Protein AF-A0A6G3RIZ7-F1 (afdb_monomer_lite)

Radius of gyration: 13.92 Å; chains: 1; bounding box: 26×35×35 Å

Se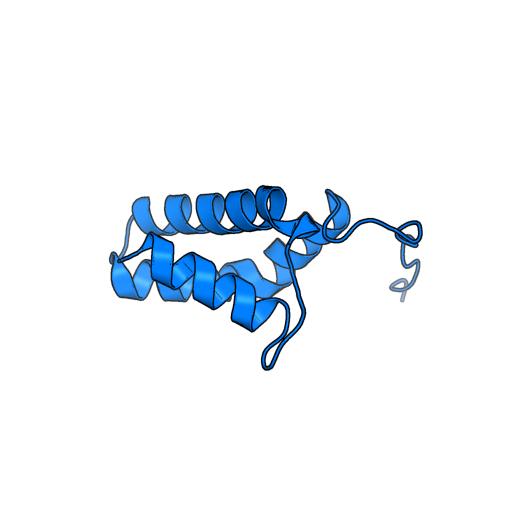quence (83 aa):
MLMADMSSPAPGHPLGDAQLAAAYRRWGRLVHQIARRALGDGPDAEDVTQQVFLAAWRGRHGYRPGAGGLAGWLVGITRHKVA

pLDDT: mean 85.36, std 19.03, range [32.44, 98.5]

Secondary structure (DSSP, 8-state):
----------TT-SS-HHHHHHHHHHHHHHHHHHHHHHH-SSHHHHHHHHHHHHHHHHHGGG----TTHHHHHHHHHHHHH--

Structure (mmCIF, N/CA/C/O backbone):
data_AF-A0A6G3RIZ7-F1
#
_entry.id   AF-A0A6G3RIZ7-F1
#
loop_
_atom_site.group_PDB
_atom_site.id
_atom_site.type_symbol
_atom_site.label_atom_id
_atom_site.label_alt_id
_atom_site.label_comp_id
_atom_site.label_asym_id
_atom_site.label_entity_id
_atom_site.label_seq_id
_atom_site.pdbx_PDB_ins_code
_atom_site.Cartn_x
_atom_site.Cartn_y
_atom_site.Cartn_z
_atom_site.occupancy
_atom_site.B_iso_or_equiv
_atom_site.auth_seq_id
_atom_site.auth_comp_id
_atom_site.auth_asym_id
_atom_site.auth_atom_id
_atom_site.pdbx_PDB_model_num
ATOM 1 N N . MET A 1 1 ? 9.842 21.775 -20.107 1.00 36.81 1 MET A N 1
ATOM 2 C CA . MET A 1 1 ? 9.128 20.655 -20.756 1.00 36.81 1 MET A CA 1
ATOM 3 C C . MET A 1 1 ? 10.102 19.492 -20.874 1.00 36.81 1 MET A C 1
ATOM 5 O O . MET A 1 1 ? 10.783 19.363 -21.875 1.00 36.81 1 MET A O 1
ATOM 9 N N . LEU A 1 2 ? 10.267 18.737 -19.787 1.00 42.19 2 LEU A N 1
ATOM 10 C CA . LEU A 1 2 ? 11.209 17.618 -19.686 1.00 42.19 2 LEU A CA 1
ATOM 11 C C . LEU A 1 2 ? 10.546 16.587 -18.763 1.00 42.19 2 LEU A C 1
ATOM 13 O O . LEU A 1 2 ? 10.645 16.670 -17.546 1.00 42.19 2 LEU A O 1
ATOM 17 N N . MET A 1 3 ? 9.719 15.731 -19.362 1.00 32.44 3 MET A N 1
ATOM 18 C CA . MET A 1 3 ? 8.938 14.666 -18.719 1.00 32.44 3 MET A CA 1
ATOM 19 C C . MET A 1 3 ? 8.807 13.512 -19.721 1.00 32.44 3 MET A C 1
ATOM 21 O O . MET A 1 3 ? 7.721 13.276 -20.235 1.00 32.44 3 MET A O 1
ATOM 25 N N . ALA A 1 4 ? 9.920 12.865 -20.077 1.00 43.78 4 ALA A N 1
ATOM 26 C CA . ALA A 1 4 ? 9.940 11.540 -20.708 1.00 43.78 4 ALA A CA 1
ATOM 27 C C . ALA A 1 4 ? 11.392 11.075 -20.912 1.00 43.78 4 ALA A C 1
ATOM 29 O O . ALA A 1 4 ? 11.877 11.030 -22.034 1.00 43.78 4 ALA A O 1
ATOM 30 N N . ASP A 1 5 ? 12.085 10.716 -19.833 1.00 38.97 5 ASP A N 1
ATOM 31 C CA . ASP A 1 5 ? 13.004 9.580 -19.928 1.00 38.97 5 ASP A CA 1
ATOM 32 C C . ASP A 1 5 ? 12.488 8.526 -18.954 1.00 38.97 5 ASP A C 1
ATOM 34 O O . ASP A 1 5 ? 12.680 8.571 -17.737 1.00 38.97 5 ASP A O 1
ATOM 38 N N . MET A 1 6 ? 11.647 7.663 -19.513 1.00 42.78 6 MET A N 1
ATOM 39 C CA . MET A 1 6 ? 11.148 6.465 -18.869 1.00 42.78 6 MET A CA 1
ATOM 40 C C . MET A 1 6 ? 12.351 5.549 -18.686 1.00 42.78 6 MET A C 1
ATOM 42 O O . MET A 1 6 ? 12.685 4.797 -19.597 1.00 42.78 6 MET A O 1
ATOM 46 N N . SER A 1 7 ? 12.993 5.628 -17.516 1.00 46.09 7 SER A N 1
ATOM 47 C CA . SER A 1 7 ? 13.923 4.609 -17.034 1.00 46.09 7 SER A CA 1
ATOM 48 C C . SER A 1 7 ? 13.278 3.246 -17.278 1.00 46.09 7 SER A C 1
ATOM 50 O O . SER A 1 7 ? 12.293 2.882 -16.632 1.00 46.09 7 SER A O 1
ATOM 52 N N . SER A 1 8 ? 13.754 2.573 -18.321 1.00 44.81 8 SER A N 1
ATOM 53 C CA . SER A 1 8 ? 13.181 1.334 -18.819 1.00 44.81 8 SER A CA 1
ATOM 54 C C . SER A 1 8 ? 13.399 0.269 -17.748 1.00 44.81 8 SER A C 1
ATOM 56 O O . SER A 1 8 ? 14.554 -0.065 -17.466 1.00 44.81 8 SER A O 1
ATOM 58 N N . PRO A 1 9 ? 12.347 -0.255 -17.090 1.00 51.41 9 PRO A N 1
ATOM 59 C CA . PRO A 1 9 ? 12.537 -1.388 -16.209 1.00 51.41 9 PRO A CA 1
ATOM 60 C C . PRO A 1 9 ? 12.933 -2.567 -17.094 1.00 51.41 9 PRO A C 1
ATOM 62 O O . PRO A 1 9 ? 12.177 -2.948 -17.989 1.00 51.41 9 PRO A O 1
ATOM 65 N N . ALA A 1 10 ? 14.123 -3.125 -16.861 1.00 50.31 10 ALA A N 1
ATOM 66 C CA . ALA A 1 10 ? 14.577 -4.324 -17.551 1.00 50.31 10 ALA A CA 1
ATOM 67 C C . ALA A 1 10 ? 13.442 -5.372 -17.589 1.00 50.31 10 ALA A C 1
ATOM 69 O O . ALA A 1 10 ? 12.761 -5.567 -16.570 1.00 50.31 10 ALA A O 1
ATOM 70 N N . PRO A 1 11 ? 13.192 -6.020 -18.740 1.00 44.06 11 PRO A N 1
ATOM 71 C CA . PRO A 1 11 ? 12.112 -6.988 -18.864 1.00 44.06 11 PRO A CA 1
ATOM 72 C C . PRO A 1 11 ? 12.340 -8.135 -17.869 1.00 44.06 11 PRO A C 1
ATOM 74 O O . PRO A 1 11 ? 13.286 -8.902 -18.021 1.00 44.06 11 PRO A O 1
ATOM 77 N N . GLY A 1 12 ? 11.486 -8.241 -16.837 1.00 50.34 12 GLY A N 1
ATOM 78 C CA . GLY A 1 12 ? 11.433 -9.441 -15.990 1.00 50.34 12 GLY A CA 1
ATOM 79 C C . GLY A 1 12 ? 11.162 -9.323 -14.481 1.00 50.34 12 GLY A C 1
ATOM 80 O O . GLY A 1 12 ? 11.225 -10.362 -13.829 1.00 50.34 12 GLY A O 1
ATOM 81 N N . HIS A 1 13 ? 10.844 -8.162 -13.879 1.00 53.28 13 HIS A N 1
ATOM 82 C CA . HIS A 1 13 ? 10.540 -8.113 -12.429 1.00 53.28 13 HIS A CA 1
ATOM 83 C C . HIS A 1 13 ? 9.151 -7.527 -12.083 1.00 53.28 13 HIS A C 1
ATOM 85 O O . HIS A 1 13 ? 8.875 -6.386 -12.454 1.00 53.28 13 HIS A O 1
ATOM 91 N N . PRO A 1 14 ? 8.268 -8.260 -11.361 1.00 62.31 14 PRO A N 1
ATOM 92 C CA . PRO A 1 14 ? 6.867 -7.857 -11.165 1.00 62.31 14 PRO A CA 1
ATOM 93 C C . PRO A 1 14 ? 6.660 -6.631 -10.259 1.00 62.31 14 PRO A C 1
ATOM 95 O O . PRO A 1 14 ? 5.694 -5.904 -10.455 1.00 62.31 14 PRO A O 1
ATOM 98 N N . LEU A 1 15 ? 7.575 -6.347 -9.329 1.00 65.81 15 LEU A N 1
ATOM 99 C CA . LEU A 1 15 ? 7.723 -5.060 -8.637 1.00 65.81 15 LEU A CA 1
ATOM 100 C C . LEU A 1 15 ? 9.198 -4.973 -8.215 1.00 65.81 15 LEU A C 1
ATOM 102 O O . LEU A 1 15 ? 9.574 -5.699 -7.311 1.00 65.81 15 LEU A O 1
ATOM 106 N N . GLY A 1 16 ? 10.046 -4.189 -8.881 1.00 76.56 16 GLY A N 1
ATOM 107 C CA . GLY A 1 16 ? 11.366 -3.781 -8.361 1.00 76.56 16 GLY A CA 1
ATOM 108 C C . GLY A 1 16 ? 11.267 -2.508 -7.531 1.00 76.56 16 GLY A C 1
ATOM 109 O O . GLY A 1 16 ? 10.178 -1.948 -7.430 1.00 76.56 16 GLY A O 1
ATOM 110 N N . ASP A 1 17 ? 12.356 -2.062 -6.904 1.00 81.56 17 ASP A N 1
ATOM 111 C CA . ASP A 1 17 ? 12.334 -0.913 -5.980 1.00 81.56 17 ASP A CA 1
ATOM 112 C C . ASP A 1 17 ? 11.690 0.325 -6.627 1.00 81.56 17 ASP A C 1
ATOM 114 O O . ASP A 1 17 ? 10.839 0.993 -6.035 1.00 81.56 17 ASP A O 1
ATOM 118 N N . ALA A 1 18 ? 12.007 0.576 -7.902 1.00 88.00 18 ALA A N 1
ATOM 119 C CA . ALA A 1 18 ? 11.417 1.656 -8.688 1.00 88.00 18 ALA A CA 1
ATOM 120 C C . ALA A 1 18 ? 9.910 1.458 -8.944 1.00 88.00 18 ALA A C 1
ATOM 122 O O . ALA A 1 18 ? 9.130 2.407 -8.811 1.00 88.00 18 ALA A O 1
ATOM 123 N N . GLN A 1 19 ? 9.476 0.238 -9.280 1.00 88.25 19 GLN A N 1
ATOM 124 C CA . GLN A 1 19 ? 8.062 -0.088 -9.485 1.00 88.25 19 GLN A CA 1
ATOM 125 C C . GLN A 1 19 ? 7.273 -0.035 -8.173 1.00 88.25 19 GLN A C 1
ATOM 127 O O . GLN A 1 19 ? 6.135 0.430 -8.174 1.00 88.25 19 GLN A O 1
ATOM 132 N N . LEU A 1 20 ? 7.867 -0.455 -7.053 1.00 89.50 20 LEU A N 1
ATOM 133 C CA . LEU A 1 20 ? 7.265 -0.358 -5.727 1.00 89.50 20 LEU A CA 1
ATOM 134 C C . LEU A 1 20 ? 7.097 1.109 -5.322 1.00 89.50 20 LEU A C 1
ATOM 136 O O . LEU A 1 20 ? 6.015 1.505 -4.897 1.00 89.50 20 LEU A O 1
ATOM 140 N N . ALA A 1 21 ? 8.120 1.940 -5.536 1.00 92.44 21 ALA A N 1
ATOM 141 C CA . ALA A 1 21 ? 8.034 3.375 -5.294 1.00 92.44 21 ALA A CA 1
ATOM 142 C C . ALA A 1 21 ? 6.975 4.047 -6.188 1.00 92.44 21 ALA A C 1
ATOM 144 O O . ALA A 1 21 ? 6.211 4.894 -5.723 1.00 92.44 21 ALA A O 1
ATOM 145 N N . ALA A 1 22 ? 6.882 3.659 -7.464 1.00 93.56 22 ALA A N 1
ATOM 146 C CA . ALA A 1 22 ? 5.832 4.136 -8.364 1.00 93.56 22 ALA A CA 1
ATOM 147 C C . ALA A 1 22 ? 4.436 3.701 -7.895 1.00 93.56 22 ALA A C 1
ATOM 149 O O . ALA A 1 22 ? 3.507 4.512 -7.895 1.00 93.56 22 ALA A O 1
ATOM 150 N N . ALA A 1 23 ? 4.300 2.457 -7.433 1.00 94.38 23 ALA A N 1
ATOM 151 C CA . ALA A 1 23 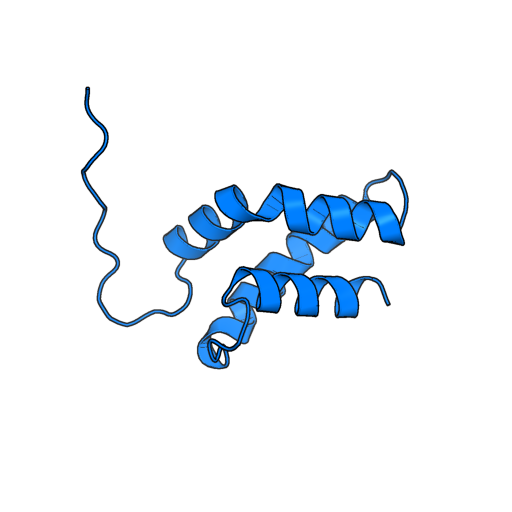? 3.058 1.944 -6.881 1.00 94.38 23 ALA A CA 1
ATOM 152 C C . ALA A 1 23 ? 2.649 2.695 -5.608 1.00 94.38 23 ALA A C 1
ATOM 154 O O . ALA A 1 23 ? 1.493 3.099 -5.482 1.00 94.38 23 ALA A O 1
ATOM 155 N N . TYR A 1 24 ? 3.595 2.962 -4.707 1.00 96.00 24 TYR A N 1
ATOM 156 C CA . TYR A 1 24 ? 3.353 3.748 -3.502 1.00 96.00 24 TYR A CA 1
ATOM 157 C C . TYR A 1 24 ? 2.892 5.169 -3.838 1.00 96.00 24 TYR A C 1
ATOM 159 O O . TYR A 1 24 ? 1.864 5.621 -3.339 1.00 96.00 24 TYR A O 1
ATOM 167 N N . ARG A 1 25 ? 3.575 5.861 -4.762 1.00 97.00 25 ARG A N 1
ATOM 168 C CA . ARG A 1 25 ? 3.157 7.203 -5.208 1.00 97.00 25 ARG A CA 1
ATOM 169 C C . ARG A 1 25 ? 1.753 7.209 -5.813 1.00 97.00 25 ARG A C 1
ATOM 171 O O . ARG A 1 25 ? 0.997 8.151 -5.593 1.00 97.00 25 ARG A O 1
ATOM 178 N N . ARG A 1 26 ? 1.399 6.174 -6.581 1.00 97.44 26 ARG A N 1
ATOM 179 C CA . ARG A 1 26 ? 0.112 6.092 -7.285 1.00 97.44 26 ARG A CA 1
ATOM 180 C C . ARG A 1 26 ? -1.046 5.687 -6.371 1.00 97.44 26 ARG A C 1
ATOM 182 O O . ARG A 1 26 ? -2.125 6.260 -6.491 1.00 97.44 26 ARG A O 1
ATOM 189 N N . TRP A 1 27 ? -0.843 4.709 -5.488 1.00 98.06 27 TRP A N 1
ATOM 190 C CA . TRP A 1 27 ? -1.917 4.058 -4.724 1.00 98.06 27 TRP A CA 1
ATOM 191 C C . TRP A 1 27 ? -1.786 4.187 -3.205 1.00 98.06 27 TRP A C 1
ATOM 193 O O . TRP A 1 27 ? -2.712 3.798 -2.497 1.00 98.06 27 TRP A O 1
ATOM 203 N N . GLY A 1 28 ? -0.707 4.776 -2.684 1.00 97.75 28 GLY A N 1
ATOM 204 C CA . GLY A 1 28 ? -0.494 4.946 -1.243 1.00 97.75 28 GLY A CA 1
ATOM 205 C C . GLY A 1 28 ? -1.648 5.673 -0.557 1.00 97.75 28 GLY A C 1
ATOM 206 O O . GLY A 1 28 ? -2.155 5.202 0.455 1.00 97.75 28 GLY A O 1
ATOM 207 N N . ARG A 1 29 ? -2.165 6.750 -1.171 1.00 98.12 29 ARG A N 1
ATOM 208 C CA . ARG A 1 29 ? -3.337 7.480 -0.647 1.00 98.12 29 ARG A CA 1
ATOM 209 C C . ARG A 1 29 ? -4.601 6.618 -0.586 1.00 98.12 29 ARG A C 1
ATOM 211 O O . ARG A 1 29 ? -5.348 6.726 0.377 1.00 98.12 29 ARG A O 1
ATOM 218 N N . LEU A 1 30 ? -4.833 5.768 -1.589 1.00 98.19 30 LEU A N 1
ATOM 219 C CA . LEU A 1 30 ? -5.988 4.865 -1.623 1.00 98.19 30 LEU A CA 1
ATOM 220 C C . LEU A 1 30 ? -5.900 3.827 -0.499 1.00 98.19 30 LEU A C 1
ATOM 222 O O . LEU A 1 30 ? -6.853 3.650 0.253 1.00 98.19 30 LEU A O 1
ATOM 226 N N . VAL A 1 31 ? -4.746 3.166 -0.376 1.00 98.50 31 VAL A N 1
ATOM 227 C CA . VAL A 1 31 ? -4.489 2.172 0.675 1.00 98.50 31 VAL A CA 1
ATOM 228 C C . VAL A 1 31 ? -4.665 2.800 2.056 1.00 98.50 31 VAL A C 1
ATOM 230 O O . VAL A 1 31 ? -5.402 2.262 2.880 1.00 98.50 31 VAL A O 1
ATOM 233 N N . HIS A 1 32 ? -4.067 3.970 2.272 1.00 98.44 32 HIS A N 1
ATOM 234 C CA . HIS A 1 32 ? -4.144 4.684 3.539 1.00 98.44 32 HIS A CA 1
ATOM 235 C C . HIS A 1 32 ? -5.570 5.118 3.891 1.00 98.44 32 HIS A C 1
ATOM 237 O O . HIS A 1 32 ? -5.984 4.982 5.036 1.00 98.44 32 HIS A O 1
ATOM 243 N N . GLN A 1 33 ? -6.367 5.578 2.920 1.00 98.25 33 GLN A N 1
ATOM 244 C CA . GLN A 1 33 ? -7.775 5.911 3.164 1.00 98.25 33 GLN A CA 1
ATOM 245 C C . GLN A 1 33 ? -8.611 4.693 3.567 1.00 98.25 33 GLN A C 1
ATOM 247 O O . GLN A 1 33 ? -9.480 4.810 4.429 1.00 98.25 33 GLN A O 1
ATOM 252 N N . ILE A 1 34 ? -8.355 3.527 2.969 1.00 98.38 34 ILE A N 1
ATOM 253 C CA . ILE A 1 34 ? -9.034 2.283 3.354 1.00 98.38 34 ILE A CA 1
ATOM 254 C C . ILE A 1 34 ? -8.630 1.885 4.777 1.00 98.38 34 ILE A C 1
ATOM 256 O O . ILE A 1 34 ? -9.506 1.576 5.580 1.00 98.38 34 ILE A O 1
ATOM 260 N N . ALA A 1 35 ? -7.334 1.948 5.101 1.00 98.25 35 ALA A N 1
ATOM 261 C CA . ALA A 1 35 ? -6.830 1.637 6.435 1.00 98.25 35 ALA A CA 1
ATOM 262 C C . ALA A 1 35 ? -7.400 2.582 7.503 1.00 98.25 35 ALA A C 1
ATOM 264 O O . ALA A 1 35 ? -7.959 2.119 8.491 1.00 98.25 35 ALA A O 1
ATOM 265 N N . ARG A 1 36 ? -7.373 3.899 7.256 1.00 98.31 36 ARG A N 1
ATOM 266 C CA . ARG A 1 36 ? -7.970 4.910 8.144 1.00 98.31 36 ARG A CA 1
ATOM 267 C C . ARG A 1 36 ? -9.460 4.699 8.363 1.00 98.31 36 ARG A C 1
ATOM 269 O O . ARG A 1 36 ? -9.952 4.880 9.467 1.00 98.31 36 ARG A O 1
ATOM 276 N N . ARG A 1 37 ? -10.201 4.298 7.328 1.00 98.00 37 ARG A N 1
ATOM 277 C CA . ARG A 1 37 ? -11.638 4.031 7.469 1.00 98.00 37 ARG A CA 1
ATOM 278 C C . ARG A 1 37 ? -11.927 2.818 8.357 1.00 98.00 37 ARG A C 1
ATOM 280 O O . ARG A 1 37 ? -12.993 2.776 8.960 1.00 98.00 37 ARG A O 1
ATOM 287 N N . ALA A 1 38 ? -11.021 1.844 8.403 1.00 97.88 38 ALA A N 1
ATOM 288 C CA . ALA A 1 38 ? -11.181 0.639 9.209 1.00 97.88 38 ALA A CA 1
ATOM 289 C C . ALA A 1 38 ? -10.663 0.806 10.647 1.00 97.88 38 ALA A C 1
ATOM 291 O O . ALA A 1 38 ? -11.288 0.301 11.571 1.00 97.88 38 ALA A O 1
ATOM 292 N N . LEU A 1 39 ? -9.551 1.523 10.831 1.00 97.06 39 LEU A N 1
ATOM 293 C CA . LEU A 1 39 ? -8.829 1.611 12.108 1.00 97.06 39 LEU A CA 1
ATOM 294 C C . LEU A 1 39 ? -9.011 2.953 12.833 1.00 97.06 39 LEU A C 1
ATOM 296 O O . LEU A 1 39 ? -8.667 3.070 14.004 1.00 97.06 39 LEU A O 1
ATOM 300 N N . GLY A 1 40 ? -9.564 3.963 12.159 1.00 93.56 40 GLY A N 1
ATOM 301 C CA . GLY A 1 40 ? -9.654 5.329 12.667 1.00 93.56 40 GLY A CA 1
ATOM 302 C C . GLY A 1 40 ? -8.417 6.172 12.351 1.00 93.56 40 GLY A C 1
ATOM 303 O O . GLY A 1 40 ? -7.542 5.793 11.566 1.00 93.56 40 GLY A O 1
ATOM 304 N N . ASP A 1 41 ? -8.377 7.365 12.940 1.00 86.88 41 ASP A N 1
ATOM 305 C CA . ASP A 1 41 ? -7.241 8.275 12.823 1.00 86.88 41 ASP A CA 1
ATOM 306 C C . ASP A 1 41 ? -6.151 7.884 13.825 1.00 86.88 41 ASP A C 1
ATOM 308 O O . ASP A 1 41 ? -6.412 7.767 15.021 1.00 86.88 41 ASP A O 1
ATOM 312 N N . GLY A 1 42 ? -4.924 7.682 13.343 1.00 87.19 42 GLY A N 1
ATOM 313 C CA . GLY A 1 42 ? -3.808 7.280 14.193 1.00 87.19 42 GLY A CA 1
ATOM 314 C C . GLY A 1 42 ? -2.678 6.578 13.435 1.00 87.19 42 GLY A C 1
ATOM 315 O O . GLY A 1 42 ? -2.777 6.376 12.218 1.00 87.19 42 GLY A O 1
ATOM 316 N N . PRO A 1 43 ? -1.605 6.194 14.151 1.00 95.06 43 PRO A N 1
ATOM 317 C CA . PRO A 1 43 ? -0.416 5.577 13.561 1.00 95.06 43 PRO A CA 1
ATOM 318 C C . PRO A 1 43 ? -0.701 4.211 12.922 1.00 95.06 43 PRO A C 1
ATOM 320 O O . PRO A 1 43 ? -0.040 3.837 11.955 1.00 95.06 43 PRO A O 1
ATOM 323 N N . ASP A 1 44 ? -1.724 3.494 13.389 1.00 96.25 44 ASP A N 1
ATOM 324 C CA . ASP A 1 44 ? -2.050 2.146 12.910 1.00 96.25 44 ASP A CA 1
ATOM 325 C C . ASP A 1 44 ? -2.395 2.125 11.413 1.00 96.25 44 ASP A C 1
ATOM 327 O O . ASP A 1 44 ? -2.024 1.204 10.683 1.00 96.25 44 ASP A O 1
ATOM 331 N N . ALA A 1 45 ? -3.053 3.173 10.907 1.00 96.88 45 ALA A N 1
ATOM 332 C CA . ALA A 1 45 ? -3.377 3.269 9.487 1.00 96.88 45 ALA A CA 1
ATOM 333 C C . ALA A 1 45 ? -2.142 3.539 8.611 1.00 96.88 45 ALA A C 1
ATOM 33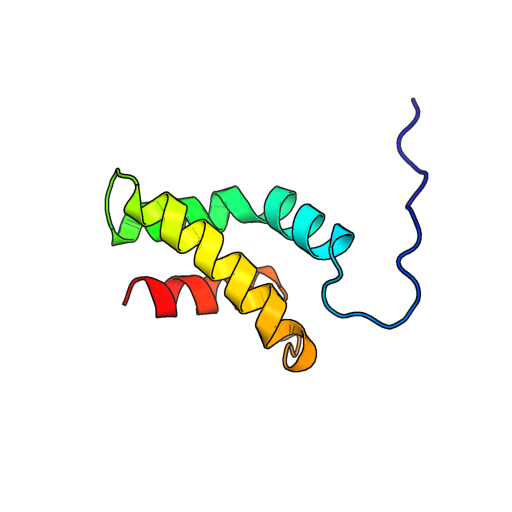5 O O . ALA A 1 45 ? -2.089 3.118 7.448 1.00 96.88 45 ALA A O 1
ATOM 336 N N . GLU A 1 46 ? -1.150 4.254 9.139 1.00 95.56 46 GLU A N 1
ATOM 337 C CA . GLU A 1 46 ? 0.136 4.458 8.472 1.00 95.56 46 GLU A CA 1
ATOM 338 C C . GLU A 1 46 ? 0.945 3.162 8.465 1.00 95.56 46 GLU A C 1
ATOM 340 O O . GLU A 1 46 ? 1.433 2.767 7.402 1.00 95.56 46 GLU A O 1
ATOM 345 N N . ASP A 1 47 ? 0.997 2.448 9.594 1.00 97.62 47 ASP A N 1
ATOM 346 C CA . ASP A 1 47 ? 1.677 1.156 9.694 1.00 97.62 47 ASP A CA 1
ATOM 347 C C . ASP A 1 47 ? 1.067 0.127 8.735 1.00 97.62 47 ASP A C 1
ATOM 349 O O . ASP A 1 47 ? 1.772 -0.443 7.900 1.00 97.62 47 ASP A O 1
ATOM 353 N N . VAL A 1 48 ? -0.262 -0.031 8.730 1.00 97.94 48 VAL A N 1
ATOM 354 C CA . VAL A 1 48 ? -0.938 -0.918 7.772 1.00 97.94 48 VAL A CA 1
ATOM 355 C C . VAL A 1 48 ? -0.637 -0.524 6.329 1.00 97.94 48 VAL A C 1
ATOM 357 O O . VAL A 1 48 ? -0.424 -1.400 5.489 1.00 97.94 48 VAL A O 1
ATOM 360 N N . THR A 1 49 ? -0.552 0.773 6.021 1.00 97.50 49 THR A N 1
ATOM 361 C CA . THR A 1 49 ? -0.167 1.218 4.676 1.00 97.50 49 THR A CA 1
ATOM 362 C C . THR A 1 49 ? 1.224 0.705 4.310 1.00 97.50 49 THR A C 1
ATOM 364 O O . THR A 1 49 ? 1.384 0.116 3.240 1.00 97.50 49 THR A O 1
ATOM 367 N N . GLN A 1 50 ? 2.215 0.838 5.196 1.00 96.94 50 GLN A N 1
ATOM 368 C CA . GLN A 1 50 ? 3.556 0.292 4.962 1.00 96.94 50 GLN A CA 1
ATOM 369 C C . GLN A 1 50 ? 3.530 -1.235 4.819 1.00 96.94 50 GLN A C 1
ATOM 371 O O . GLN A 1 50 ? 4.089 -1.787 3.865 1.00 96.94 50 GLN A O 1
ATOM 376 N N . GLN A 1 51 ? 2.818 -1.932 5.708 1.00 98.12 51 GLN A N 1
ATOM 377 C CA . GLN A 1 51 ? 2.692 -3.387 5.669 1.00 98.12 51 GLN A CA 1
ATOM 378 C C . GLN A 1 51 ? 2.063 -3.898 4.368 1.00 98.12 51 GLN A C 1
ATOM 380 O O . GLN A 1 51 ? 2.459 -4.960 3.882 1.00 98.12 51 GLN A O 1
ATOM 385 N N . VAL A 1 52 ? 1.112 -3.166 3.782 1.00 98.38 52 VAL A N 1
ATOM 386 C CA . VAL A 1 52 ? 0.492 -3.518 2.496 1.00 98.38 52 VAL A CA 1
ATOM 387 C C . VAL A 1 52 ? 1.523 -3.499 1.370 1.00 98.38 52 VAL A C 1
ATOM 389 O O . VAL A 1 52 ? 1.608 -4.465 0.611 1.00 98.38 52 VAL A O 1
ATOM 392 N N . PHE A 1 53 ? 2.344 -2.452 1.268 1.00 97.12 53 PHE A N 1
ATOM 393 C CA . PHE A 1 53 ? 3.369 -2.374 0.222 1.00 97.12 53 PHE A CA 1
ATOM 394 C C . PHE A 1 53 ? 4.519 -3.361 0.457 1.00 97.12 53 PHE A C 1
ATOM 396 O O . PHE A 1 53 ? 5.025 -3.938 -0.506 1.00 97.12 53 PHE A O 1
ATOM 403 N N . LEU A 1 54 ? 4.872 -3.656 1.712 1.00 96.56 54 LEU A N 1
ATOM 404 C CA . LEU A 1 54 ? 5.812 -4.734 2.045 1.00 96.56 54 LEU A CA 1
ATOM 405 C C . LEU A 1 54 ? 5.261 -6.119 1.674 1.00 96.56 54 LEU A C 1
ATOM 407 O O . LEU A 1 54 ? 5.994 -6.961 1.152 1.00 96.56 54 LEU A O 1
ATOM 411 N N . ALA A 1 55 ? 3.975 -6.372 1.917 1.00 96.19 55 ALA A N 1
ATOM 412 C CA . ALA A 1 55 ? 3.320 -7.614 1.520 1.00 96.19 55 ALA A CA 1
ATOM 413 C C . ALA A 1 55 ? 3.230 -7.734 -0.008 1.00 96.19 55 ALA A C 1
ATOM 415 O O . ALA A 1 55 ? 3.535 -8.795 -0.552 1.00 96.19 55 ALA A O 1
ATOM 416 N N . ALA A 1 56 ? 2.905 -6.643 -0.704 1.00 95.31 56 ALA A N 1
ATOM 417 C CA . ALA A 1 56 ? 2.916 -6.588 -2.161 1.00 95.31 56 ALA A CA 1
ATOM 418 C C . ALA A 1 56 ? 4.321 -6.853 -2.721 1.00 95.31 56 ALA A C 1
ATOM 420 O O . ALA A 1 56 ? 4.484 -7.657 -3.636 1.00 95.31 56 ALA A O 1
ATOM 421 N N . TRP A 1 57 ? 5.360 -6.260 -2.128 1.00 94.06 57 TRP A N 1
ATOM 422 C CA . TRP A 1 57 ? 6.743 -6.570 -2.473 1.00 94.06 57 TRP A CA 1
ATOM 423 C C . TRP A 1 57 ? 7.032 -8.061 -2.310 1.00 94.06 57 TRP A C 1
ATOM 425 O O . TRP A 1 57 ? 7.452 -8.709 -3.260 1.00 94.06 57 TRP A O 1
ATOM 435 N N . ARG A 1 58 ? 6.768 -8.657 -1.145 1.00 93.81 58 ARG A N 1
ATOM 436 C CA . ARG A 1 58 ? 7.062 -10.082 -0.901 1.00 93.81 58 ARG A CA 1
ATOM 437 C C . ARG A 1 58 ? 6.254 -11.018 -1.808 1.00 93.81 58 ARG A C 1
ATOM 439 O O . ARG A 1 58 ? 6.795 -12.003 -2.297 1.00 93.81 58 ARG A O 1
ATOM 446 N N . GLY A 1 59 ? 4.990 -10.690 -2.069 1.00 92.25 59 GLY A N 1
ATOM 447 C CA . GLY A 1 59 ? 4.053 -11.504 -2.850 1.00 92.25 59 GLY A CA 1
ATOM 448 C C . GLY A 1 59 ? 4.103 -11.300 -4.366 1.00 92.25 59 GLY A C 1
ATOM 4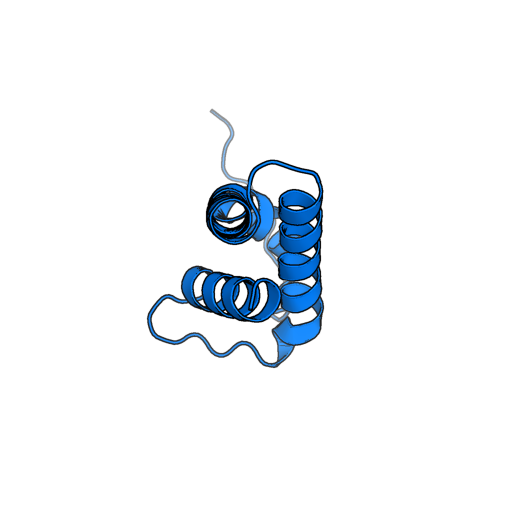49 O O . GLY A 1 59 ? 3.393 -11.992 -5.092 1.00 92.25 59 GLY A O 1
ATOM 450 N N . ARG A 1 60 ? 4.932 -10.379 -4.870 1.00 92.44 60 ARG A N 1
ATOM 451 C CA . ARG A 1 60 ? 4.961 -9.962 -6.284 1.00 92.44 60 ARG A CA 1
ATOM 452 C C . ARG A 1 60 ? 5.119 -11.090 -7.302 1.00 92.44 60 ARG A C 1
ATOM 454 O O . ARG A 1 60 ? 4.567 -10.997 -8.390 1.00 92.44 60 ARG A O 1
ATOM 461 N N . HIS A 1 61 ? 5.830 -12.165 -6.962 1.00 88.81 61 HIS A N 1
ATOM 462 C CA . HIS A 1 61 ? 6.007 -13.317 -7.858 1.00 88.81 61 HIS A CA 1
ATOM 463 C C . HIS A 1 61 ? 4.716 -14.122 -8.072 1.00 88.81 61 HIS A C 1
ATOM 465 O O . HIS A 1 61 ? 4.579 -14.796 -9.088 1.00 88.81 61 HIS A O 1
ATOM 471 N N . GLY A 1 62 ? 3.764 -14.036 -7.139 1.00 87.25 62 GLY A N 1
ATOM 472 C CA . GLY A 1 62 ? 2.448 -14.665 -7.243 1.00 87.25 62 GLY A CA 1
ATOM 473 C C . GLY A 1 62 ? 1.363 -13.742 -7.797 1.00 87.25 62 GLY A C 1
ATOM 474 O O . GLY A 1 62 ? 0.216 -14.171 -7.922 1.00 87.25 62 GLY A O 1
ATOM 475 N N . TYR A 1 63 ? 1.687 -12.483 -8.113 1.00 88.56 63 TYR A N 1
ATOM 476 C CA . TYR A 1 63 ? 0.709 -11.544 -8.647 1.00 88.56 63 TYR A CA 1
ATOM 477 C C . TYR A 1 63 ? 0.219 -12.012 -10.021 1.00 88.56 63 TYR A C 1
ATOM 479 O O . TYR A 1 63 ? 0.986 -12.128 -10.977 1.00 88.56 63 TYR A O 1
ATOM 487 N N . ARG A 1 64 ? -1.089 -12.258 -10.115 1.00 86.31 64 ARG A N 1
ATOM 488 C CA . ARG A 1 64 ? -1.787 -12.552 -11.366 1.00 86.31 64 ARG A CA 1
ATOM 489 C C . ARG A 1 64 ? -2.798 -11.435 -11.620 1.00 86.31 64 ARG A C 1
ATOM 491 O O . ARG A 1 64 ? -3.723 -11.290 -10.819 1.00 86.31 64 ARG A O 1
ATOM 498 N N . PRO A 1 65 ? -2.629 -10.624 -12.678 1.00 79.75 65 PRO A N 1
ATOM 499 C CA . PRO A 1 65 ? -3.550 -9.533 -12.960 1.00 79.75 65 PRO A CA 1
ATOM 500 C C . PRO A 1 65 ? -4.943 -10.090 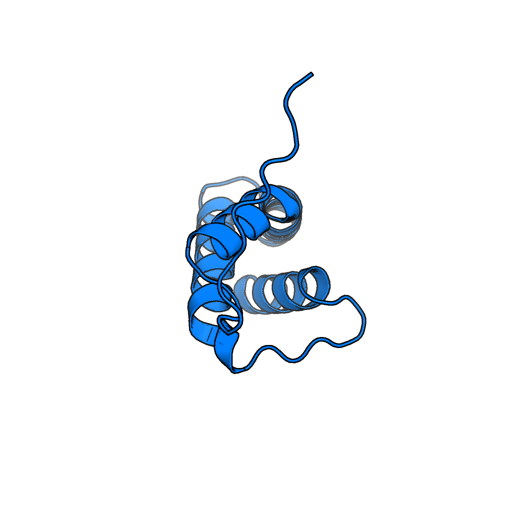-13.283 1.00 79.75 65 PRO A C 1
ATOM 502 O O . PRO A 1 65 ? -5.124 -10.792 -14.273 1.00 79.75 65 PRO A O 1
ATOM 505 N N . GLY A 1 66 ? -5.918 -9.776 -12.430 1.00 81.81 66 GLY A N 1
ATOM 506 C CA . GLY A 1 66 ? -7.344 -10.016 -12.661 1.00 81.81 66 GLY A CA 1
ATOM 507 C C . GLY A 1 66 ? -8.109 -8.708 -12.879 1.00 81.81 66 GLY A C 1
ATOM 508 O O . GLY A 1 66 ? -7.512 -7.648 -13.096 1.00 81.81 66 GLY A O 1
ATOM 509 N N . ALA A 1 67 ? -9.439 -8.756 -12.767 1.00 76.06 67 ALA A N 1
ATOM 510 C CA . ALA A 1 67 ? -10.266 -7.551 -12.780 1.00 76.06 67 ALA A CA 1
ATOM 511 C C . ALA A 1 67 ? -9.828 -6.586 -11.657 1.00 76.06 67 ALA A C 1
ATOM 513 O O . ALA A 1 67 ? -9.793 -6.953 -10.485 1.00 76.06 67 ALA A O 1
ATOM 514 N N . GLY A 1 68 ? -9.451 -5.357 -12.025 1.00 85.44 68 GLY A N 1
ATOM 515 C CA . GLY A 1 68 ? -8.936 -4.337 -11.098 1.00 85.44 68 GLY A CA 1
ATOM 516 C C . GLY A 1 68 ? -7.406 -4.238 -11.003 1.00 85.44 68 GLY A C 1
ATOM 517 O O . GLY A 1 68 ? -6.905 -3.282 -10.405 1.00 85.44 68 GLY A O 1
ATOM 518 N N . GLY A 1 69 ? -6.656 -5.164 -11.616 1.00 92.75 69 GLY A N 1
ATOM 519 C CA . GLY A 1 69 ? -5.194 -5.108 -11.713 1.00 92.75 69 GLY A CA 1
ATOM 520 C C . GLY A 1 69 ? -4.483 -4.902 -10.367 1.00 92.75 69 GLY A C 1
ATOM 521 O O . GLY A 1 69 ? -4.912 -5.403 -9.327 1.00 92.75 69 GLY A O 1
ATOM 522 N N . LEU A 1 70 ? -3.394 -4.127 -10.384 1.00 91.44 70 LEU A N 1
ATOM 523 C CA . LEU A 1 70 ? -2.552 -3.885 -9.207 1.00 91.44 70 LEU A CA 1
ATOM 524 C C . LEU A 1 70 ? -3.318 -3.149 -8.097 1.00 91.44 70 LEU A C 1
ATOM 526 O O . LEU A 1 70 ? -3.152 -3.461 -6.923 1.00 91.44 70 LEU A O 1
ATOM 530 N N . ALA A 1 71 ? -4.213 -2.227 -8.460 1.00 94.19 71 ALA A N 1
ATOM 531 C CA . ALA A 1 71 ? -5.049 -1.522 -7.491 1.00 94.19 71 ALA A CA 1
ATOM 532 C C . ALA A 1 71 ? -5.985 -2.484 -6.743 1.00 94.19 71 ALA A C 1
ATOM 534 O O . ALA A 1 71 ? -6.048 -2.446 -5.518 1.00 94.19 71 ALA A O 1
ATOM 535 N N . GLY A 1 72 ? -6.671 -3.376 -7.466 1.00 95.00 72 GLY A N 1
ATOM 536 C CA . GLY A 1 72 ? -7.545 -4.389 -6.869 1.00 95.00 72 GLY A CA 1
ATOM 537 C C . GLY A 1 72 ? -6.783 -5.350 -5.956 1.00 95.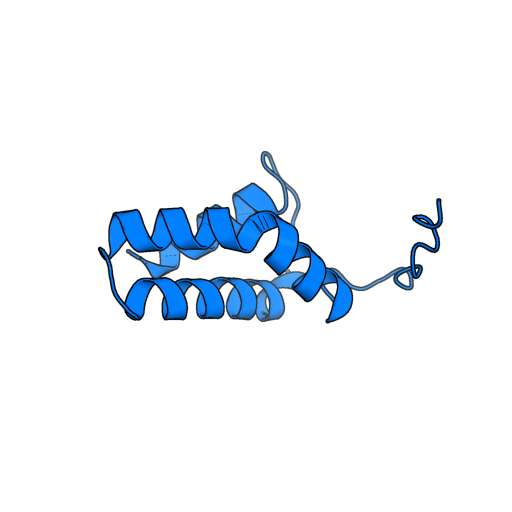00 72 GLY A C 1
ATOM 538 O O . GLY A 1 72 ? -7.251 -5.666 -4.863 1.00 95.00 72 GLY A O 1
ATOM 539 N N . TRP A 1 73 ? -5.575 -5.748 -6.358 1.00 95.88 73 TRP A N 1
ATOM 540 C CA . TRP A 1 73 ? -4.710 -6.588 -5.531 1.00 95.88 73 TRP A CA 1
ATOM 541 C C . TRP A 1 73 ? -4.269 -5.888 -4.239 1.00 95.88 73 TRP A C 1
ATOM 543 O O . TRP A 1 73 ? -4.417 -6.465 -3.163 1.00 95.88 73 TRP A O 1
ATOM 553 N N . LEU A 1 74 ? -3.821 -4.628 -4.315 1.00 96.88 74 LEU A N 1
ATOM 554 C CA . LEU A 1 74 ? -3.472 -3.829 -3.134 1.00 96.88 74 LEU A CA 1
ATOM 555 C C . LEU A 1 74 ? -4.669 -3.662 -2.192 1.00 96.88 74 LEU A C 1
ATOM 557 O O . LEU A 1 74 ? -4.521 -3.868 -0.994 1.00 96.88 74 LEU A O 1
ATOM 561 N N . VAL A 1 75 ? -5.863 -3.373 -2.722 1.00 97.25 75 VAL A N 1
ATOM 562 C CA . VAL A 1 75 ? -7.101 -3.290 -1.926 1.00 97.25 75 VAL A CA 1
ATOM 563 C C . VAL A 1 75 ? -7.396 -4.609 -1.207 1.00 97.25 75 VAL A C 1
ATOM 565 O O . VAL A 1 75 ? -7.800 -4.588 -0.045 1.00 97.25 75 VAL A O 1
ATOM 568 N N . GLY A 1 76 ? -7.184 -5.750 -1.867 1.00 96.69 76 GLY A N 1
ATOM 569 C CA . GLY A 1 76 ? -7.330 -7.071 -1.254 1.00 96.69 76 GLY A CA 1
ATOM 570 C C . GLY A 1 76 ? -6.375 -7.283 -0.078 1.00 96.69 76 GLY A C 1
ATOM 571 O O . GLY A 1 76 ? -6.815 -7.687 0.997 1.00 96.69 76 GLY A O 1
ATOM 572 N N . ILE A 1 77 ? -5.093 -6.940 -0.250 1.00 97.62 77 ILE A N 1
ATOM 573 C CA . ILE A 1 77 ? -4.092 -6.998 0.828 1.00 97.62 77 ILE A CA 1
ATOM 574 C C . ILE A 1 77 ? -4.498 -6.072 1.982 1.00 97.62 77 ILE A C 1
ATOM 576 O O . ILE A 1 77 ? -4.467 -6.500 3.134 1.00 97.62 77 ILE A O 1
ATOM 580 N N . THR A 1 78 ? -4.927 -4.836 1.697 1.00 98.44 78 THR A N 1
ATOM 581 C CA . THR A 1 78 ? -5.368 -3.891 2.735 1.00 98.44 78 THR A CA 1
ATOM 582 C C . THR A 1 78 ? -6.531 -4.447 3.538 1.00 98.44 78 THR A C 1
ATOM 584 O O . THR A 1 78 ? -6.479 -4.429 4.760 1.00 98.44 78 THR A O 1
ATOM 587 N N . ARG A 1 79 ? -7.559 -4.988 2.872 1.00 97.81 79 ARG A N 1
ATOM 588 C CA . ARG A 1 79 ? -8.725 -5.585 3.543 1.00 97.81 79 ARG A CA 1
ATOM 589 C C . ARG A 1 79 ? -8.340 -6.749 4.447 1.00 97.81 79 ARG A C 1
ATOM 591 O O . ARG A 1 79 ? -8.887 -6.856 5.531 1.00 97.81 79 ARG A O 1
ATOM 598 N N . HIS A 1 80 ? -7.396 -7.584 4.021 1.00 97.75 80 HIS A N 1
ATOM 599 C CA . HIS A 1 80 ? -6.885 -8.671 4.852 1.00 97.75 80 HIS A CA 1
ATOM 600 C C . HIS A 1 80 ? -6.112 -8.166 6.081 1.00 97.75 80 HIS A C 1
ATOM 602 O O . HIS A 1 80 ? -6.139 -8.809 7.120 1.00 97.75 80 HIS A O 1
ATOM 608 N N . LYS A 1 81 ? -5.425 -7.022 5.973 1.00 97.56 81 LYS A N 1
ATOM 609 C CA . LYS A 1 81 ? -4.625 -6.434 7.058 1.00 97.56 81 LYS A CA 1
ATOM 610 C C . LYS A 1 81 ? -5.431 -5.688 8.121 1.00 97.56 81 LYS A C 1
ATOM 612 O O . LYS A 1 81 ? -4.917 -5.514 9.217 1.00 97.56 81 LYS A O 1
ATOM 617 N N . VAL A 1 82 ? -6.634 -5.224 7.788 1.00 97.19 82 VAL A N 1
ATOM 618 C CA . VAL A 1 82 ? -7.520 -4.482 8.707 1.00 97.19 82 VAL A CA 1
ATOM 619 C C . VAL A 1 82 ? -8.678 -5.323 9.249 1.00 97.19 82 VAL A C 1
ATOM 621 O O . VAL A 1 82 ? -9.565 -4.774 9.899 1.00 97.19 82 VAL A O 1
ATOM 624 N N . ALA A 1 83 ? -8.719 -6.607 8.890 1.00 93.50 83 ALA A N 1
ATOM 625 C CA . ALA A 1 83 ? -9.723 -7.559 9.352 1.00 93.50 83 ALA A CA 1
ATOM 626 C C . ALA A 1 83 ? -9.382 -8.125 10.734 1.00 93.50 83 ALA A C 1
ATOM 628 O O . ALA A 1 83 ? -8.183 -8.116 11.097 1.00 93.50 83 ALA A O 1
#

Foldseek 3Di:
DDPDPPPDDDPDFQADPVNLVVCCVVCLVVLLVLLCVLPNDDCRSVVLSVVLSVVCVVCSVVQDADVPGPNVSSVVSSVVSSD